Protein AF-A0A931VQ27-F1 (afdb_monomer)

Mean predicted aligned error: 2.87 Å

Structure (mmCIF, N/CA/C/O backbone):
data_AF-A0A931VQ27-F1
#
_entry.id   AF-A0A931VQ27-F1
#
loop_
_atom_site.group_PDB
_atom_site.id
_atom_site.type_symbol
_atom_site.label_atom_id
_atom_site.label_alt_id
_atom_site.label_comp_id
_atom_site.label_asym_id
_atom_site.label_entity_id
_atom_site.label_seq_id
_atom_site.pdbx_PDB_ins_code
_atom_site.Cartn_x
_atom_site.Cartn_y
_atom_site.Cartn_z
_atom_site.occupancy
_atom_site.B_iso_or_equiv
_atom_site.auth_seq_id
_atom_site.auth_comp_id
_atom_site.auth_asym_id
_atom_site.auth_atom_id
_atom_site.pdbx_PDB_model_num
ATOM 1 N N . LYS A 1 1 ? 5.606 -4.942 -14.513 1.00 92.56 1 LYS A N 1
ATOM 2 C CA . LYS A 1 1 ? 5.440 -4.213 -15.789 1.00 92.56 1 LYS A CA 1
ATOM 3 C C . LYS A 1 1 ? 4.642 -2.953 -15.506 1.00 92.56 1 LYS A C 1
ATOM 5 O O . LYS A 1 1 ? 3.572 -3.076 -14.916 1.00 92.56 1 LYS A O 1
ATOM 10 N N . PHE A 1 2 ? 5.194 -1.805 -15.875 1.00 96.06 2 PHE A N 1
ATOM 11 C CA . PHE A 1 2 ? 4.512 -0.516 -15.841 1.00 96.06 2 PHE A CA 1
ATOM 12 C C . PHE A 1 2 ? 3.633 -0.349 -17.079 1.00 96.06 2 PHE A C 1
ATOM 14 O O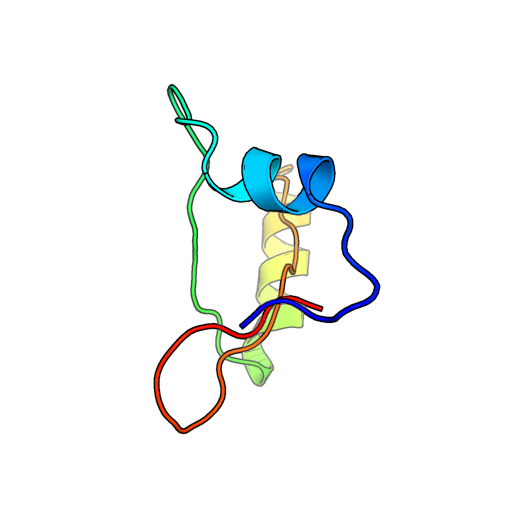 . PHE A 1 2 ? 3.951 -0.907 -18.136 1.00 96.06 2 PHE A O 1
ATOM 21 N N . ASP A 1 3 ? 2.523 0.358 -16.923 1.00 96.50 3 ASP A N 1
ATOM 22 C CA . ASP A 1 3 ? 1.753 0.888 -18.041 1.00 96.50 3 ASP A CA 1
ATOM 23 C C . ASP A 1 3 ? 2.563 1.980 -18.755 1.00 96.50 3 ASP A C 1
ATOM 25 O O . ASP A 1 3 ? 3.407 2.640 -18.146 1.00 96.50 3 ASP A O 1
ATOM 29 N N . GLU A 1 4 ? 2.344 2.133 -20.058 1.00 96.00 4 GLU A N 1
ATOM 30 C CA . GLU A 1 4 ? 3.097 3.071 -20.902 1.00 96.00 4 GLU A CA 1
ATOM 31 C C . GLU A 1 4 ? 2.755 4.530 -20.578 1.00 96.00 4 GLU A C 1
ATOM 33 O O . GLU A 1 4 ? 3.510 5.437 -20.920 1.00 96.00 4 GLU A O 1
ATOM 38 N N . THR A 1 5 ? 1.634 4.757 -19.890 1.00 97.19 5 THR A N 1
ATOM 39 C CA . THR A 1 5 ? 1.190 6.078 -19.437 1.00 97.19 5 THR A C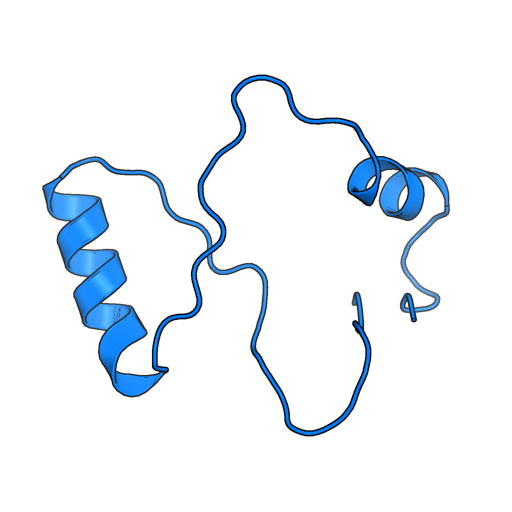A 1
ATOM 40 C C . THR A 1 5 ? 1.932 6.591 -18.203 1.00 97.19 5 THR A C 1
ATOM 42 O O . THR A 1 5 ? 1.794 7.769 -17.877 1.00 97.19 5 THR A O 1
ATOM 45 N N . ILE A 1 6 ? 2.696 5.742 -17.508 1.00 96.69 6 ILE A N 1
ATOM 46 C CA . ILE A 1 6 ? 3.426 6.128 -16.297 1.00 96.69 6 ILE A CA 1
ATOM 47 C C . ILE A 1 6 ? 4.810 6.629 -16.702 1.00 96.69 6 ILE A C 1
ATOM 49 O O . ILE A 1 6 ? 5.654 5.845 -17.145 1.00 96.69 6 ILE A O 1
ATOM 53 N N . ASP A 1 7 ? 5.053 7.924 -16.519 1.00 97.31 7 ASP A N 1
ATOM 54 C CA . ASP A 1 7 ? 6.348 8.546 -16.788 1.00 97.31 7 ASP A CA 1
ATOM 55 C C . ASP A 1 7 ? 7.464 7.989 -15.888 1.00 97.31 7 ASP A C 1
ATOM 57 O O . ASP A 1 7 ? 7.221 7.434 -14.815 1.00 97.31 7 ASP A O 1
ATOM 61 N N . GLU A 1 8 ? 8.711 8.136 -16.334 1.00 96.62 8 GLU A N 1
ATOM 62 C CA . GLU A 1 8 ? 9.878 7.586 -15.643 1.00 96.62 8 GLU A CA 1
ATOM 63 C C . GLU A 1 8 ? 10.005 8.107 -14.206 1.00 96.62 8 GLU A C 1
ATOM 65 O O . GLU A 1 8 ? 10.300 7.321 -13.305 1.00 96.62 8 GLU A O 1
ATOM 70 N N . GLN A 1 9 ? 9.730 9.391 -13.956 1.00 96.81 9 GLN A N 1
ATOM 71 C CA . GLN A 1 9 ? 9.811 9.953 -12.609 1.00 96.81 9 GLN A CA 1
ATOM 72 C C . GLN A 1 9 ? 8.805 9.274 -11.673 1.00 96.81 9 GLN A C 1
ATOM 74 O O . GLN A 1 9 ? 9.181 8.847 -10.579 1.00 96.81 9 GLN A O 1
ATOM 79 N N . SER A 1 10 ? 7.562 9.090 -12.120 1.00 96.12 10 SER A N 1
ATOM 80 C CA . SER A 1 10 ? 6.532 8.360 -11.375 1.00 96.12 10 SER A CA 1
ATOM 81 C C . SER A 1 10 ? 6.911 6.895 -11.126 1.00 96.12 10 SER A C 1
ATOM 83 O O . SER A 1 10 ? 6.661 6.372 -10.039 1.00 96.12 10 SER A O 1
ATOM 85 N N . GLN A 1 11 ? 7.559 6.227 -12.089 1.00 96.75 11 GLN A N 1
ATOM 86 C CA . GLN A 1 11 ? 8.077 4.869 -11.879 1.00 96.75 11 GLN A CA 1
ATOM 87 C C . GLN A 1 11 ? 9.174 4.847 -10.808 1.00 96.75 11 GLN A C 1
ATOM 89 O O . GLN A 1 11 ? 9.164 3.967 -9.945 1.00 96.75 11 GLN A O 1
ATOM 94 N N . MET A 1 12 ? 10.100 5.810 -10.844 1.00 96.50 12 MET A N 1
ATOM 95 C CA . MET A 1 12 ? 11.217 5.892 -9.898 1.00 96.50 12 MET A CA 1
ATOM 96 C C . MET A 1 12 ? 10.755 6.156 -8.464 1.00 96.50 12 MET A C 1
ATOM 98 O O . MET A 1 12 ? 11.338 5.595 -7.536 1.00 96.50 12 MET A O 1
ATOM 102 N N . LEU A 1 13 ? 9.664 6.905 -8.271 1.00 95.75 13 LEU A N 1
ATOM 103 C CA . LEU A 1 13 ? 9.077 7.128 -6.943 1.00 95.75 13 LEU A CA 1
ATOM 104 C C . LEU A 1 13 ? 8.676 5.827 -6.230 1.00 95.75 13 LEU A C 1
ATOM 106 O O . LEU A 1 13 ? 8.740 5.763 -5.006 1.00 95.75 13 LEU A O 1
ATOM 110 N N . LEU A 1 14 ? 8.301 4.768 -6.958 1.00 95.50 14 LEU A N 1
ATOM 111 C CA . LEU A 1 14 ? 7.928 3.486 -6.339 1.00 95.50 14 LEU A CA 1
ATOM 112 C C . LEU A 1 14 ? 9.119 2.706 -5.765 1.00 95.50 14 LEU A C 1
ATOM 114 O O . LEU A 1 14 ? 8.914 1.720 -5.056 1.00 95.50 14 LEU A O 1
ATOM 118 N N . PHE A 1 15 ? 10.346 3.121 -6.081 1.00 95.38 15 PHE A N 1
ATOM 119 C CA . PHE A 1 15 ? 11.579 2.527 -5.565 1.00 95.38 15 PHE A CA 1
ATOM 120 C C . PHE A 1 15 ? 12.225 3.375 -4.463 1.00 95.38 15 PHE A C 1
ATOM 122 O O . PHE A 1 15 ? 13.291 3.010 -3.966 1.00 95.38 15 PHE A O 1
ATOM 129 N N . ASP A 1 16 ? 11.593 4.486 -4.075 1.00 96.00 16 ASP A N 1
ATOM 130 C CA . ASP A 1 16 ? 12.103 5.374 -3.037 1.00 96.00 16 ASP A CA 1
ATOM 131 C C . ASP A 1 16 ? 12.146 4.662 -1.667 1.00 96.00 16 ASP A C 1
ATOM 133 O O . ASP A 1 16 ? 11.121 4.146 -1.197 1.00 96.00 16 ASP A O 1
ATOM 137 N N . PRO A 1 17 ? 13.316 4.591 -1.004 1.00 95.12 17 PRO A N 1
ATOM 138 C CA . PRO A 1 17 ? 13.450 3.904 0.272 1.00 95.12 17 PRO A CA 1
ATOM 139 C C . PRO A 1 17 ? 12.638 4.601 1.369 1.00 95.12 17 PRO A C 1
ATOM 141 O O . PRO A 1 17 ? 12.834 5.773 1.675 1.00 95.12 17 PRO A O 1
ATOM 144 N N . GLN A 1 18 ? 11.763 3.848 2.034 1.00 96.19 18 GLN A N 1
ATOM 145 C CA . GLN A 1 18 ? 10.901 4.387 3.086 1.00 96.19 18 GLN A CA 1
ATOM 146 C C . GLN A 1 18 ? 11.545 4.244 4.473 1.00 96.19 18 GLN A C 1
ATOM 148 O O . GLN A 1 18 ? 11.898 3.141 4.894 1.00 96.19 18 GLN A O 1
ATOM 153 N N . THR A 1 19 ? 11.638 5.346 5.225 1.00 95.19 19 THR A N 1
ATOM 154 C CA . THR A 1 19 ? 12.013 5.330 6.653 1.00 95.19 19 THR A CA 1
ATOM 155 C C . THR A 1 19 ? 10.752 5.315 7.507 1.00 95.19 19 THR A C 1
ATOM 157 O O . THR A 1 19 ? 9.907 6.192 7.356 1.00 95.19 19 THR A O 1
ATOM 160 N N . SER A 1 20 ? 10.620 4.335 8.407 1.00 95.75 20 SER A N 1
ATOM 161 C CA . SER A 1 20 ? 9.421 4.170 9.251 1.00 95.75 20 SER A CA 1
ATOM 162 C C . SER A 1 20 ? 8.119 4.114 8.439 1.00 95.75 20 SER A C 1
ATOM 164 O O . SER A 1 20 ? 7.120 4.735 8.799 1.00 95.75 20 SER A O 1
ATOM 166 N N . GLY A 1 21 ? 8.153 3.390 7.316 1.00 94.88 21 GLY A N 1
ATOM 167 C CA . GLY A 1 21 ? 7.011 3.243 6.420 1.00 94.88 21 GLY A CA 1
ATOM 168 C C . GLY A 1 21 ? 5.794 2.578 7.073 1.00 94.88 21 GLY A C 1
ATOM 169 O O . GLY A 1 21 ? 5.845 2.050 8.185 1.00 94.88 21 GLY A O 1
ATOM 170 N N . GLY A 1 22 ? 4.679 2.598 6.345 1.00 95.38 22 GLY A N 1
ATOM 171 C CA . GLY A 1 22 ? 3.441 1.944 6.761 1.00 95.38 22 GLY A CA 1
ATOM 172 C C . GLY A 1 22 ? 3.455 0.421 6.590 1.00 95.38 22 GLY A C 1
ATOM 173 O O . GLY A 1 22 ? 4.444 -0.191 6.191 1.00 95.38 22 GLY A O 1
ATOM 174 N N . LEU A 1 23 ? 2.303 -0.193 6.862 1.00 96.69 23 LEU A N 1
ATOM 175 C CA . LEU A 1 23 ? 2.075 -1.620 6.644 1.00 96.69 23 LEU A CA 1
ATOM 176 C C . LEU A 1 23 ? 1.431 -1.858 5.271 1.00 96.69 23 LEU A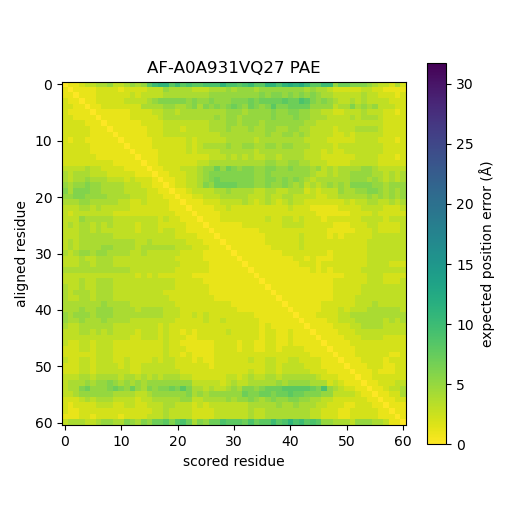 C 1
ATOM 178 O O . LEU A 1 23 ? 0.431 -1.224 4.940 1.00 96.69 23 LEU A O 1
ATOM 182 N N . LEU A 1 24 ? 1.960 -2.820 4.508 1.00 96.94 24 LEU A N 1
ATOM 183 C CA . LEU A 1 24 ? 1.310 -3.363 3.312 1.00 96.94 24 LEU A CA 1
ATOM 184 C C . LEU A 1 24 ? 0.584 -4.661 3.680 1.00 96.94 24 LEU A C 1
ATOM 186 O O . LEU A 1 24 ? 1.202 -5.605 4.169 1.00 96.94 24 LEU A O 1
ATOM 190 N N . LEU A 1 25 ? -0.729 -4.708 3.453 1.00 96.94 25 LEU A N 1
ATOM 191 C CA . LEU A 1 25 ? -1.596 -5.792 3.915 1.00 96.94 25 LEU A CA 1
ATOM 192 C C . LEU A 1 25 ? -2.439 -6.347 2.765 1.00 96.94 25 LEU A C 1
ATOM 194 O O . LEU A 1 25 ? -3.023 -5.593 1.989 1.00 96.94 25 LEU A O 1
ATOM 198 N N . GLY A 1 26 ? -2.548 -7.675 2.691 1.00 97.38 26 GLY A N 1
ATOM 199 C CA . GLY A 1 26 ? -3.543 -8.350 1.861 1.00 97.38 26 GLY A CA 1
ATOM 200 C C . GLY A 1 26 ? -4.840 -8.535 2.644 1.00 97.38 26 GLY A C 1
ATOM 201 O O . GLY A 1 26 ? -4.840 -9.189 3.686 1.00 97.38 26 GLY A O 1
ATOM 202 N N . VAL A 1 27 ? -5.944 -7.978 2.147 1.00 97.62 27 VAL A N 1
ATOM 203 C CA . VAL A 1 27 ? -7.270 -8.092 2.773 1.00 97.62 27 VAL A CA 1
ATOM 204 C C . VAL A 1 27 ? -8.189 -8.892 1.845 1.00 97.62 27 VAL A C 1
ATOM 206 O O . VAL A 1 27 ? -8.291 -8.537 0.668 1.00 97.62 27 VAL A O 1
ATOM 209 N N . PRO A 1 28 ? -8.862 -9.958 2.326 1.00 97.69 28 PRO A N 1
ATOM 210 C CA . PRO A 1 28 ? -9.887 -10.644 1.542 1.00 97.69 28 PRO A CA 1
ATOM 211 C C . PRO A 1 28 ? -10.962 -9.659 1.078 1.00 97.69 28 PRO A C 1
ATOM 213 O O . PRO A 1 28 ? -11.400 -8.808 1.856 1.00 97.69 28 PRO A O 1
ATOM 216 N N . ARG A 1 29 ? -11.381 -9.753 -0.187 1.00 96.81 29 ARG A N 1
ATOM 217 C CA . ARG A 1 29 ? -12.243 -8.748 -0.832 1.00 96.81 29 ARG A CA 1
ATOM 218 C C . ARG A 1 29 ? -13.554 -8.541 -0.076 1.00 96.81 29 ARG A C 1
ATOM 220 O O . ARG A 1 29 ? -13.991 -7.411 0.102 1.00 96.81 29 ARG A O 1
ATOM 227 N N . GLU A 1 30 ? -14.137 -9.622 0.417 1.00 98.06 30 GLU A N 1
ATOM 228 C CA . GLU A 1 30 ? -15.368 -9.642 1.202 1.00 98.06 30 GLU A CA 1
ATOM 229 C C . GLU A 1 30 ? -15.236 -8.987 2.590 1.00 98.06 30 GLU A C 1
ATOM 231 O O . GLU A 1 30 ? -16.241 -8.684 3.226 1.00 98.06 30 GLU A O 1
ATOM 236 N N . LYS A 1 31 ? -14.007 -8.745 3.062 1.00 98.19 31 LYS A N 1
ATOM 2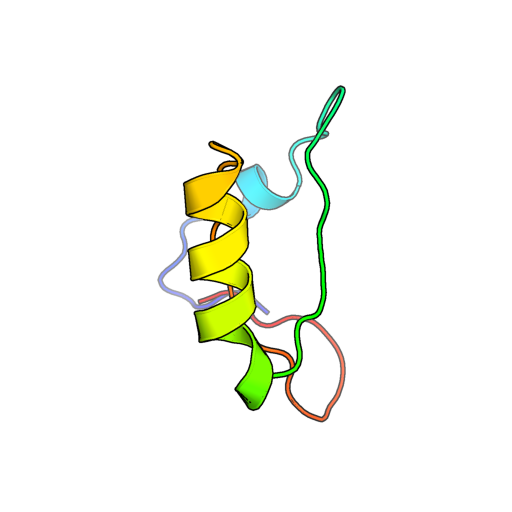37 C CA . LYS A 1 31 ? -13.710 -8.072 4.338 1.00 98.19 31 LYS A CA 1
ATOM 238 C C . LYS A 1 31 ? -13.220 -6.635 4.164 1.00 98.19 31 LYS A C 1
ATOM 240 O O . LYS A 1 31 ? -12.942 -5.970 5.159 1.00 98.19 31 LYS A O 1
ATOM 245 N N . 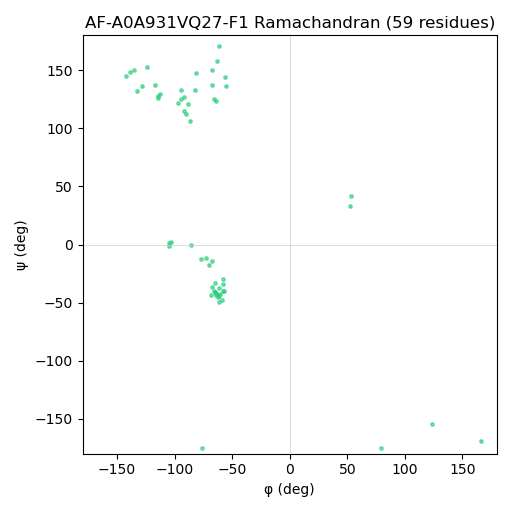LEU A 1 32 ? -13.082 -6.146 2.932 1.00 97.88 32 LEU A N 1
ATOM 246 C CA . LEU A 1 32 ? -12.481 -4.839 2.676 1.00 97.88 32 LEU A CA 1
ATOM 247 C C . LEU A 1 32 ? -13.304 -3.691 3.281 1.00 97.88 32 LEU A C 1
ATOM 249 O O . LEU A 1 32 ? -12.740 -2.777 3.884 1.00 97.88 32 LEU A O 1
ATOM 253 N N . ASP A 1 33 ? -14.629 -3.759 3.171 1.00 98.12 33 ASP A N 1
ATOM 254 C CA . ASP A 1 33 ? -15.519 -2.713 3.686 1.00 98.12 33 ASP A CA 1
ATOM 255 C C . ASP A 1 33 ? -15.522 -2.670 5.217 1.00 98.12 33 ASP A C 1
ATOM 257 O O . ASP A 1 33 ? -15.406 -1.599 5.814 1.00 98.12 33 ASP A O 1
ATOM 261 N N . SER A 1 34 ? -15.573 -3.835 5.872 1.00 98.25 34 SER A N 1
ATOM 262 C CA . SER A 1 34 ? -15.513 -3.917 7.336 1.00 98.25 34 SER A CA 1
ATOM 263 C C . SER A 1 34 ? -14.146 -3.496 7.879 1.00 98.25 34 SER A C 1
ATOM 265 O O . SER A 1 34 ? -14.077 -2.819 8.906 1.00 98.25 34 SER A O 1
ATOM 267 N N . PHE A 1 35 ? -13.060 -3.818 7.169 1.00 98.31 35 PHE A N 1
ATOM 268 C CA . PHE A 1 35 ? -11.716 -3.346 7.496 1.00 98.31 35 PHE A CA 1
ATOM 269 C C . PHE A 1 35 ? -11.617 -1.815 7.440 1.00 98.31 35 PHE A C 1
ATOM 271 O O . PHE A 1 35 ? -11.149 -1.201 8.399 1.00 98.31 35 PHE A O 1
ATOM 278 N N . GLN A 1 36 ? -12.096 -1.186 6.361 1.00 98.00 36 GLN A N 1
ATOM 279 C CA . GLN A 1 36 ? -12.073 0.275 6.219 1.00 98.00 36 GLN A CA 1
ATOM 280 C C . GLN A 1 36 ? -12.957 0.974 7.258 1.00 98.00 36 GLN A C 1
ATOM 282 O O . GLN A 1 36 ? -12.542 1.982 7.833 1.00 98.00 36 GLN A O 1
ATOM 287 N N . ALA A 1 37 ? -14.144 0.428 7.544 1.00 98.44 37 ALA A N 1
ATOM 288 C CA . ALA A 1 37 ? -15.017 0.945 8.596 1.00 98.44 37 ALA A CA 1
ATOM 289 C C . ALA A 1 37 ? -14.308 0.927 9.959 1.00 98.44 37 ALA A C 1
ATOM 291 O O . ALA A 1 37 ? -14.254 1.948 10.645 1.00 98.44 37 ALA A O 1
ATOM 292 N N . ARG A 1 38 ? -13.670 -0.198 10.305 1.00 98.44 38 ARG A N 1
ATOM 293 C CA . ARG A 1 38 ? -12.925 -0.323 11.560 1.00 98.44 38 ARG A CA 1
ATOM 294 C C . ARG A 1 38 ? -11.703 0.596 11.617 1.00 98.44 38 ARG A C 1
ATOM 296 O O . ARG A 1 38 ? -11.433 1.184 12.661 1.00 98.44 38 ARG A O 1
ATOM 303 N N . ALA A 1 39 ? -10.970 0.742 10.515 1.00 98.06 39 ALA A N 1
ATOM 304 C CA . ALA A 1 39 ? -9.836 1.661 10.437 1.00 98.06 39 ALA A CA 1
ATOM 305 C C . ALA A 1 39 ? -10.280 3.111 10.683 1.00 98.06 39 ALA A C 1
ATOM 307 O O . ALA A 1 39 ? -9.656 3.823 11.469 1.00 98.06 39 ALA A O 1
ATOM 308 N N . LYS A 1 40 ? -11.417 3.515 10.103 1.00 98.12 40 LYS A N 1
ATOM 309 C CA . LYS A 1 40 ? -12.018 4.833 10.329 1.00 98.12 40 LYS A CA 1
ATOM 310 C C . LYS A 1 40 ? -12.402 5.057 11.794 1.00 98.12 40 LYS A C 1
ATOM 312 O O . LYS A 1 40 ? -12.091 6.113 12.329 1.00 98.12 40 LYS A O 1
ATOM 317 N N . GLU A 1 41 ? -13.027 4.079 12.454 1.00 98.56 41 GLU A N 1
ATOM 318 C CA . GLU A 1 41 ? -13.351 4.159 13.892 1.00 98.56 41 GLU A CA 1
ATOM 319 C C . GLU A 1 41 ? -12.109 4.366 14.770 1.00 98.56 41 GLU A C 1
ATOM 321 O O . GLU A 1 41 ? -12.175 5.040 15.796 1.00 98.56 41 GLU A O 1
ATOM 326 N N . LEU A 1 42 ? -10.977 3.787 14.368 1.00 98.25 42 LEU A N 1
ATOM 327 C CA . LEU A 1 42 ? -9.699 3.900 15.069 1.00 98.25 42 LEU A CA 1
ATOM 328 C C . LEU A 1 42 ? -8.894 5.146 14.673 1.00 98.25 42 LEU A C 1
ATOM 330 O O . LEU A 1 42 ? -7.798 5.338 15.193 1.00 98.25 42 LEU A O 1
ATOM 334 N N . ASN A 1 43 ? -9.408 5.981 13.761 1.00 97.94 43 ASN A N 1
ATOM 335 C CA . ASN A 1 43 ? -8.659 7.064 13.115 1.00 97.94 43 ASN A CA 1
ATOM 336 C C . ASN A 1 43 ? -7.333 6.586 12.492 1.00 97.94 43 ASN A C 1
ATOM 338 O O . ASN A 1 43 ? -6.345 7.319 12.455 1.00 97.94 43 ASN A O 1
ATOM 342 N N . GLN A 1 44 ? -7.312 5.348 11.996 1.00 97.88 44 GLN A N 1
ATOM 343 C CA . GLN A 1 44 ? -6.169 4.764 11.314 1.00 97.88 44 GLN A CA 1
ATOM 344 C C . GLN A 1 44 ? -6.304 5.022 9.806 1.00 97.88 44 GLN A C 1
ATOM 346 O O . GLN A 1 44 ? -7.224 4.484 9.183 1.00 97.88 44 GLN A O 1
ATOM 351 N N . PRO A 1 45 ? -5.410 5.809 9.185 1.00 97.44 45 PRO A N 1
ATOM 352 C CA . PRO A 1 45 ? -5.454 6.020 7.747 1.00 97.44 45 PRO A CA 1
ATOM 353 C C . PRO A 1 45 ? -5.102 4.731 6.992 1.00 97.44 45 PRO A C 1
ATOM 355 O O . PRO A 1 45 ? -4.175 4.007 7.368 1.00 97.44 45 PRO A O 1
ATOM 358 N N . VAL A 1 46 ? -5.859 4.455 5.928 1.00 97.88 46 VAL A N 1
ATOM 359 C CA . VAL A 1 46 ? -5.705 3.287 5.051 1.00 97.88 46 VAL A CA 1
ATOM 360 C C . VAL A 1 46 ? -5.965 3.686 3.600 1.00 97.88 46 VAL A C 1
ATOM 362 O O . VAL A 1 46 ? -6.832 4.515 3.329 1.00 97.88 46 VAL A O 1
ATOM 365 N N . TRP A 1 47 ? -5.239 3.069 2.666 1.00 98.06 47 TRP A N 1
ATOM 366 C CA . TRP A 1 47 ? -5.408 3.277 1.226 1.00 98.06 47 TRP A CA 1
ATOM 367 C C . TRP A 1 47 ? -5.465 1.937 0.500 1.00 98.06 47 TRP A C 1
ATOM 369 O O . TRP A 1 47 ? -4.616 1.069 0.708 1.00 98.06 47 TRP A O 1
ATOM 379 N N . VAL A 1 48 ? -6.457 1.775 -0.375 1.00 97.50 48 VAL A N 1
ATOM 380 C CA . VAL A 1 48 ? -6.534 0.632 -1.290 1.00 97.50 48 VAL A CA 1
ATOM 381 C C . VAL A 1 48 ? -5.727 0.974 -2.536 1.00 97.50 48 VAL A C 1
ATOM 383 O O . VAL A 1 48 ? -6.153 1.794 -3.343 1.00 97.50 48 VAL A O 1
ATOM 386 N N . ILE A 1 49 ? -4.553 0.359 -2.678 1.00 96.75 49 ILE A N 1
ATOM 387 C CA . ILE A 1 49 ? -3.593 0.674 -3.752 1.00 96.75 49 ILE A CA 1
ATOM 388 C C . ILE A 1 49 ? -3.552 -0.373 -4.876 1.00 96.75 49 ILE A C 1
ATOM 390 O O . ILE A 1 49 ? -2.766 -0.253 -5.810 1.00 96.75 49 ILE A O 1
ATOM 394 N N . GLY A 1 50 ? -4.371 -1.425 -4.797 1.00 96.94 50 GLY A N 1
ATOM 395 C CA . GLY A 1 50 ? -4.417 -2.464 -5.822 1.00 96.94 50 GLY A CA 1
ATOM 396 C C . GLY A 1 50 ? -5.155 -3.723 -5.384 1.00 96.94 50 GLY A C 1
ATOM 397 O O . GLY A 1 50 ? -5.809 -3.761 -4.344 1.00 96.94 50 GLY A O 1
ATOM 398 N N . GLU A 1 51 ? -5.031 -4.771 -6.195 1.00 97.12 51 GLU A N 1
ATOM 399 C CA . GLU A 1 51 ? -5.623 -6.085 -5.949 1.00 97.12 51 GLU A CA 1
ATOM 400 C C . GLU A 1 51 ? -4.639 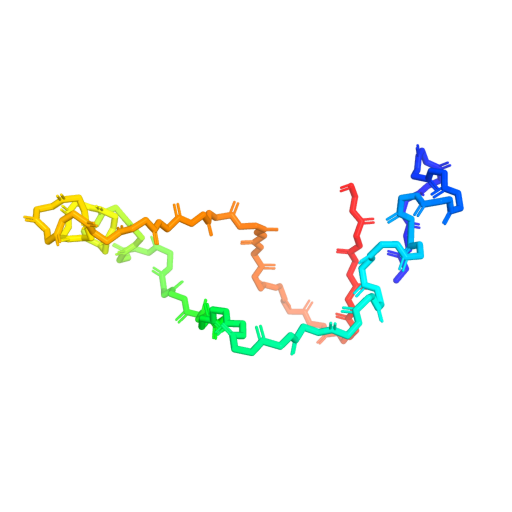-7.204 -6.313 1.00 97.12 51 GLU A C 1
ATOM 402 O O . GLU A 1 51 ? -3.839 -7.078 -7.246 1.00 97.12 51 GLU A O 1
ATOM 407 N N . VAL A 1 52 ? -4.717 -8.322 -5.592 1.00 95.75 52 VAL A N 1
ATOM 408 C CA . VAL A 1 52 ? -3.962 -9.535 -5.921 1.00 95.75 52 VAL A CA 1
ATOM 409 C C . VAL A 1 52 ? -4.715 -10.300 -7.008 1.00 95.75 52 VAL A C 1
ATOM 411 O O . VAL A 1 52 ? -5.922 -10.509 -6.909 1.00 95.75 52 VAL A O 1
ATOM 414 N N . LYS A 1 53 ? -3.996 -10.732 -8.046 1.00 94.56 53 LYS A N 1
ATOM 415 C CA . LYS A 1 53 ? -4.520 -11.594 -9.115 1.00 94.56 53 LYS A CA 1
ATOM 416 C C . LYS A 1 53 ? -3.669 -12.845 -9.224 1.00 94.56 53 LYS A C 1
ATOM 418 O O . LYS A 1 53 ? -2.472 -12.796 -8.947 1.00 94.56 53 LYS A O 1
ATOM 423 N N . GLU A 1 54 ? -4.269 -13.931 -9.695 1.00 96.44 54 GLU A N 1
ATOM 424 C CA . GLU A 1 54 ? -3.520 -15.128 -10.069 1.00 96.44 54 GLU A CA 1
ATOM 425 C C . GLU A 1 54 ? -2.439 -14.803 -11.115 1.00 96.44 54 GLU A C 1
ATOM 427 O O . GLU A 1 54 ? -2.617 -13.948 -11.992 1.00 96.44 54 GLU A O 1
ATOM 432 N N . GLY A 1 55 ? -1.297 -15.486 -11.008 1.00 94.81 55 GLY A N 1
ATOM 433 C CA . GLY A 1 55 ? -0.142 -15.299 -11.883 1.00 94.81 55 GLY A CA 1
ATOM 434 C C . GLY A 1 55 ? 1.137 -14.958 -11.121 1.00 94.81 55 GLY A C 1
ATOM 435 O O . GLY A 1 55 ?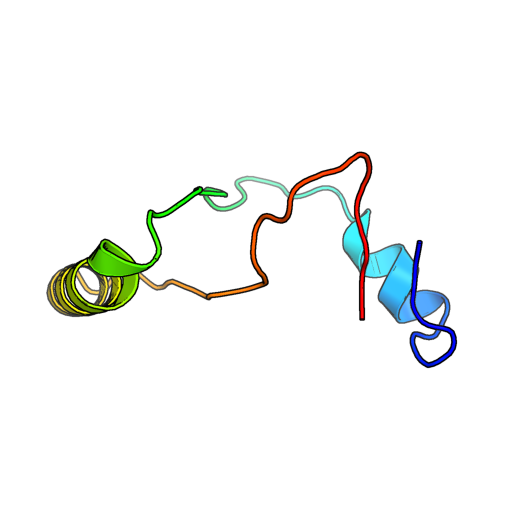 1.314 -15.339 -9.966 1.00 94.81 55 GLY A O 1
ATOM 436 N N . LYS A 1 56 ? 2.069 -14.281 -11.801 1.00 94.44 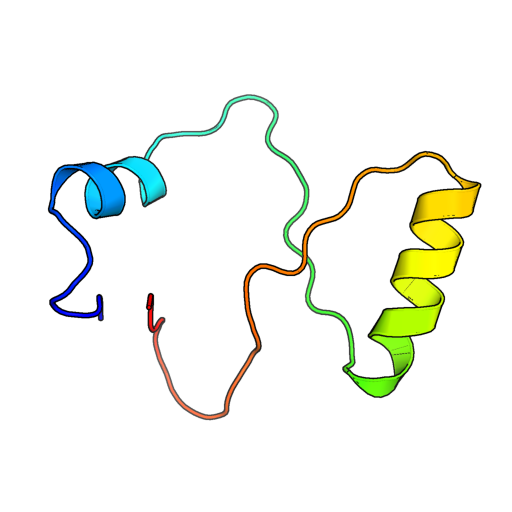56 LYS A N 1
ATOM 437 C CA . LYS A 1 56 ? 3.391 -13.921 -11.268 1.00 94.44 56 LYS A CA 1
ATOM 438 C C . LYS A 1 56 ? 3.741 -12.469 -11.595 1.00 94.44 56 LYS A C 1
ATOM 440 O O . LYS A 1 56 ? 3.361 -11.957 -12.648 1.00 94.44 56 LYS A O 1
ATOM 445 N N . GLY A 1 57 ? 4.532 -11.851 -10.720 1.00 95.38 57 GLY A N 1
ATOM 446 C CA . GLY A 1 57 ? 5.032 -10.484 -10.878 1.00 95.38 57 GLY A CA 1
ATOM 447 C C . GLY A 1 57 ? 4.017 -9.399 -10.504 1.00 95.38 57 GLY A C 1
ATOM 448 O O . GLY A 1 57 ? 2.926 -9.682 -10.019 1.00 95.38 57 GLY A O 1
ATOM 449 N N . ILE A 1 58 ? 4.403 -8.142 -10.733 1.00 95.56 58 ILE A N 1
ATOM 450 C CA . ILE A 1 58 ? 3.627 -6.945 -10.377 1.00 95.56 58 ILE A CA 1
ATOM 451 C C . ILE A 1 58 ? 3.260 -6.186 -11.656 1.00 95.56 58 ILE A C 1
ATOM 453 O O . ILE A 1 58 ? 4.092 -6.032 -12.559 1.00 95.56 58 ILE A O 1
ATOM 457 N N . ARG A 1 59 ? 2.016 -5.709 -11.747 1.00 95.75 59 ARG A N 1
ATOM 458 C CA . ARG A 1 59 ? 1.550 -4.789 -12.794 1.00 95.75 59 ARG A CA 1
ATOM 459 C C . ARG A 1 59 ? 1.197 -3.459 -12.144 1.00 95.75 59 ARG A C 1
ATOM 461 O O . ARG A 1 59 ? 0.399 -3.458 -11.215 1.00 95.75 59 ARG A O 1
ATOM 468 N N . VAL A 1 60 ? 1.782 -2.380 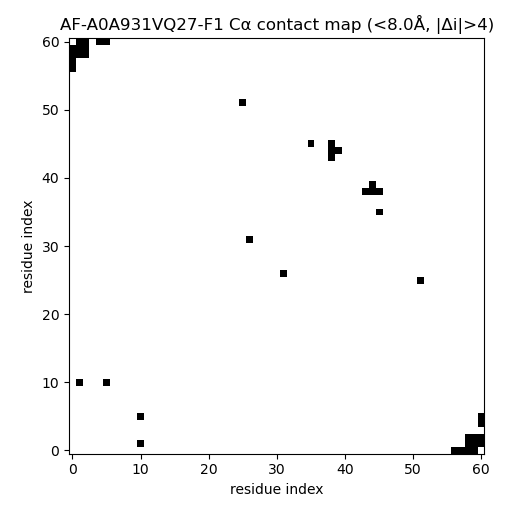-12.644 1.00 96.44 60 VAL A N 1
ATOM 469 C CA . VAL A 1 60 ? 1.538 -1.009 -12.181 1.00 96.44 60 VAL A CA 1
ATOM 470 C C . VAL A 1 60 ? 0.837 -0.278 -13.319 1.00 96.44 60 VAL A C 1
ATOM 472 O O . VAL A 1 60 ? 1.293 -0.396 -14.456 1.00 96.44 60 VAL A O 1
ATOM 475 N N . LYS A 1 61 ? -0.284 0.378 -13.025 1.00 91.12 61 LYS A N 1
ATOM 476 C CA . LYS A 1 61 ? -1.149 1.067 -13.986 1.00 91.12 61 LYS A CA 1
ATOM 477 C C . LYS A 1 61 ? -1.482 2.461 -13.501 1.00 91.12 61 LYS A C 1
ATOM 479 O O . LYS A 1 61 ? -1.535 2.606 -12.261 1.00 91.12 61 LYS A O 1
#

Secondary structure (DSSP, 8-state):
-B-TTS-HHHHHHTTPPPSS--------GGGHHHHHHHHHHTT----------SSSS--B-

Radius of gyration: 14.47 Å; Cα contacts (8 Å, |Δi|>4): 21; chains: 1; bounding box: 29×25×36 Å

Solvent-accessible surface area (backbone atoms only — not comparable to full-atom values): 4367 Å² total; per-residue (Å²): 85,72,41,90,88,60,51,69,69,67,57,52,58,78,69,58,86,70,78,89,62,85,87,90,80,91,70,60,76,94,47,44,66,61,50,52,53,53,29,56,77,68,72,45,90,82,81,90,88,78,82,92,69,93,82,81,89,63,79,48,125

Foldseek 3Di:
DEDPPQDPVNVVVVVDDDDPDDDDDDDDPVCPVVVVVVCVVVVHDDDDQDHDDPDDDDYHD

pLDDT: mean 96.64, std 1.42, range [91.12, 98.56]

Sequence (61 aa):
KFDETIDEQSQMLLFDPQTSGGLLLGVPREKLDSFQARAKELNQPVWVIGEVKEGKGIRVK